Protein AF-A0A519MTK4-F1 (afdb_monomer)

Mean predicted aligned error: 9.09 Å

pLDDT: mean 76.41, std 13.57, range [45.53, 90.25]

Nearest PDB structures (foldseek):
  6e95-assembly1_A  TM=7.431E-01  e=6.714E-02  Saccharomyces cerevisiae S288C
  6u6q-assembly1_B  TM=5.668E-01  e=4.340E-02  Neisseria gonorrhoeae
  2kxo-assembly1_B  TM=6.536E-01  e=1.607E-01  Neisseria gonorrhoeae
  7cch-assembly1_A-2  TM=6.254E-01  e=2.816E-01  Acinetobacter baumannii
  3rrk-assembly1_A  TM=5.460E-01  e=4.356E-01  Meiothermus ruber DSM 1279

Sequence (75 aa):
EFKDNSFSLTVSNKISEKSTFLKEHSGIGSATLEQRLKIIYKSCFKLERYTEGDVYIAQLKINLLEHKNQMLTAG

Structure (mmCIF, N/CA/C/O backbone):
data_AF-A0A519MTK4-F1
#
_entry.id   AF-A0A519MTK4-F1
#
loop_
_atom_site.group_PDB
_atom_site.id
_atom_site.type_symbol
_atom_site.label_atom_id
_atom_site.label_alt_id
_atom_site.label_comp_id
_atom_site.label_asym_id
_atom_site.label_entity_id
_atom_site.label_seq_id
_atom_site.pdbx_PDB_ins_code
_atom_site.Cart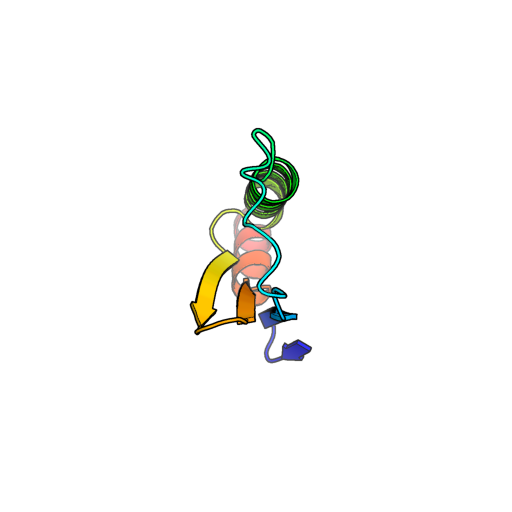n_x
_atom_site.Cartn_y
_atom_site.Cartn_z
_atom_site.occupancy
_atom_site.B_iso_or_equiv
_atom_site.auth_seq_id
_atom_site.auth_comp_id
_atom_site.auth_asym_id
_atom_site.auth_atom_id
_atom_site.pdbx_PDB_model_num
ATOM 1 N N . GLU A 1 1 ? -4.769 -7.835 -4.689 1.00 79.25 1 GLU A N 1
ATOM 2 C CA . GLU A 1 1 ? -4.841 -8.522 -5.989 1.00 79.25 1 GLU A CA 1
ATOM 3 C C . GLU A 1 1 ? -4.067 -7.775 -7.066 1.00 79.25 1 GLU A C 1
ATOM 5 O O . GLU A 1 1 ? -4.126 -6.553 -7.136 1.00 79.25 1 GLU A O 1
ATOM 10 N N . PHE A 1 2 ? -3.332 -8.515 -7.894 1.00 83.25 2 PHE A N 1
ATOM 11 C CA . PHE A 1 2 ? -2.708 -8.000 -9.110 1.00 83.25 2 PHE A CA 1
ATOM 12 C C . PHE A 1 2 ? -3.602 -8.348 -10.299 1.00 83.25 2 PHE A C 1
ATOM 14 O O . PHE A 1 2 ? -3.923 -9.519 -10.495 1.00 83.25 2 PHE A O 1
ATOM 21 N N . LYS A 1 3 ? -4.030 -7.346 -11.065 1.00 84.06 3 LYS A N 1
ATOM 22 C CA . LYS A 1 3 ? -4.914 -7.522 -12.217 1.00 84.06 3 LYS A CA 1
ATOM 23 C C . LYS A 1 3 ? -4.622 -6.437 -13.245 1.00 84.06 3 LYS A C 1
ATOM 25 O O . LYS A 1 3 ? -4.445 -5.287 -12.863 1.00 84.06 3 LYS A O 1
ATOM 30 N N . ASP A 1 4 ? -4.562 -6.807 -14.521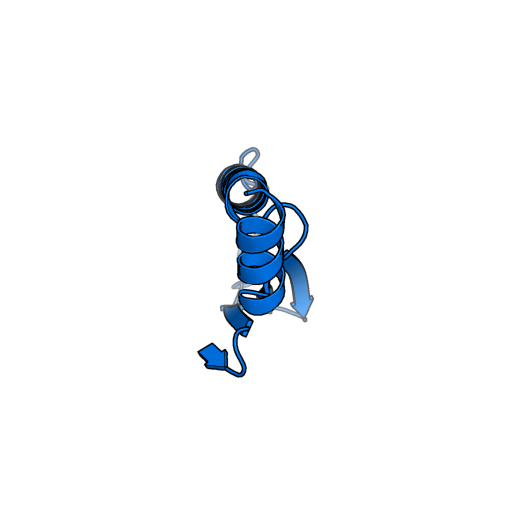 1.00 81.38 4 ASP A N 1
ATOM 31 C CA . ASP A 1 4 ? -4.381 -5.864 -15.637 1.00 81.38 4 ASP A CA 1
ATOM 32 C C . ASP A 1 4 ? -3.187 -4.909 -15.438 1.00 81.38 4 ASP A C 1
ATOM 34 O O . ASP A 1 4 ? -3.310 -3.687 -15.384 1.00 81.38 4 ASP A O 1
ATOM 38 N N . ASN A 1 5 ? -2.011 -5.489 -15.171 1.00 82.81 5 ASN A N 1
ATOM 39 C CA . ASN A 1 5 ? -0.773 -4.755 -14.884 1.00 82.81 5 ASN A CA 1
ATOM 40 C C . ASN A 1 5 ? -0.892 -3.714 -13.752 1.00 82.81 5 ASN A C 1
ATOM 42 O O . ASN A 1 5 ? -0.061 -2.810 -13.638 1.00 82.81 5 ASN A O 1
ATOM 46 N N . SER A 1 6 ? -1.893 -3.866 -12.889 1.00 85.06 6 SER A N 1
ATOM 47 C CA . SER A 1 6 ? -2.175 -2.989 -11.766 1.00 85.06 6 SER A CA 1
ATOM 48 C C . SER A 1 6 ? -2.214 -3.810 -10.484 1.00 85.06 6 SER A C 1
ATOM 50 O O . SER A 1 6 ? -2.907 -4.820 -10.370 1.00 85.06 6 SER A O 1
ATOM 52 N N . PHE A 1 7 ? -1.438 -3.399 -9.490 1.00 88.06 7 PHE A N 1
ATOM 53 C CA . PHE A 1 7 ? -1.420 -4.022 -8.177 1.00 88.06 7 PHE A CA 1
ATOM 54 C C . PHE A 1 7 ? -2.326 -3.241 -7.235 1.00 88.06 7 PHE A C 1
ATOM 56 O O . PHE A 1 7 ? -2.098 -2.063 -6.990 1.00 88.06 7 PHE A O 1
ATOM 63 N N . SER A 1 8 ? -3.345 -3.893 -6.689 1.00 86.75 8 SER A N 1
ATOM 64 C CA . SER A 1 8 ? -4.242 -3.309 -5.696 1.00 86.75 8 SER A CA 1
ATOM 65 C C . SER A 1 8 ? -4.140 -4.078 -4.386 1.00 86.75 8 SER A C 1
ATOM 67 O O . SER A 1 8 ? -4.259 -5.298 -4.369 1.00 86.75 8 SER A O 1
ATOM 69 N N . LEU A 1 9 ? -3.954 -3.394 -3.269 1.00 87.81 9 LEU A N 1
ATOM 70 C CA . LEU A 1 9 ? -3.977 -3.969 -1.933 1.00 87.81 9 LEU A CA 1
ATOM 71 C C . LEU A 1 9 ? -4.998 -3.199 -1.110 1.00 87.81 9 LEU A C 1
ATOM 73 O O . LEU A 1 9 ? -4.878 -1.992 -0.935 1.00 87.81 9 LEU A O 1
ATOM 77 N N . THR A 1 10 ? -6.014 -3.891 -0.619 1.00 86.94 10 THR A N 1
ATOM 78 C CA . THR A 1 10 ? -6.984 -3.323 0.313 1.00 86.94 10 THR A CA 1
ATOM 79 C C . THR A 1 10 ? -6.807 -4.018 1.645 1.00 86.94 10 THR A C 1
ATOM 81 O O . THR A 1 10 ? -6.845 -5.243 1.716 1.00 86.94 10 THR A O 1
ATOM 84 N N . VAL A 1 11 ? -6.574 -3.232 2.687 1.00 84.12 11 VAL A N 1
ATOM 85 C CA . VAL A 1 11 ? -6.530 -3.707 4.063 1.00 84.12 11 VAL A CA 1
ATOM 86 C C . VAL A 1 11 ? -7.656 -3.030 4.820 1.00 84.12 11 VAL A C 1
ATOM 88 O O . VAL A 1 11 ? -7.754 -1.806 4.853 1.00 84.12 11 VAL A O 1
ATOM 91 N N . SER A 1 12 ? -8.533 -3.841 5.392 1.00 83.50 12 SER A N 1
ATOM 92 C CA . SER A 1 12 ? -9.636 -3.397 6.232 1.00 83.50 12 SER A CA 1
ATOM 93 C C . SER A 1 12 ? -9.405 -3.932 7.635 1.00 83.50 12 SER A C 1
ATOM 95 O O . SER A 1 12 ? -9.322 -5.144 7.831 1.00 83.50 12 SER A O 1
ATOM 97 N N . ASN A 1 13 ? -9.288 -3.040 8.607 1.00 80.62 13 ASN A N 1
ATOM 98 C CA . ASN A 1 13 ? -9.105 -3.387 10.003 1.00 80.62 13 ASN A CA 1
ATOM 99 C C . ASN A 1 13 ? -10.308 -2.897 10.804 1.00 80.62 13 ASN A C 1
ATOM 101 O O . ASN A 1 13 ? -10.578 -1.698 10.832 1.00 80.62 13 ASN A O 1
ATOM 105 N N . LYS A 1 14 ? -11.016 -3.810 11.473 1.00 80.88 14 LYS A N 1
ATOM 106 C CA . LYS A 1 14 ? -12.095 -3.442 12.393 1.00 80.88 14 LYS A CA 1
ATOM 107 C C . LYS A 1 14 ? -11.471 -2.838 13.652 1.00 80.88 14 LYS A C 1
ATOM 109 O O . LYS A 1 14 ? -10.790 -3.526 14.411 1.00 80.88 14 LYS A O 1
ATOM 114 N N . ILE A 1 15 ? -11.653 -1.541 13.828 1.00 69.94 15 ILE A N 1
ATOM 115 C CA . ILE A 1 15 ? -11.226 -0.777 14.990 1.00 69.94 15 ILE A CA 1
ATOM 116 C C . ILE A 1 15 ? -12.247 -1.064 16.092 1.00 69.94 15 ILE A C 1
ATOM 118 O O . ILE A 1 15 ? -13.427 -0.787 15.941 1.00 69.94 15 ILE A O 1
ATOM 122 N N . SER A 1 16 ? -11.818 -1.692 17.182 1.00 57.81 16 SER A N 1
ATOM 123 C CA . SER A 1 16 ? -12.686 -1.886 18.346 1.00 57.81 16 SER A CA 1
ATOM 124 C C . SER A 1 16 ? -12.762 -0.570 19.127 1.00 57.81 16 SER A C 1
ATOM 126 O O . SER A 1 16 ? -11.732 0.084 19.278 1.00 57.81 16 SER A O 1
ATOM 128 N N . GLU A 1 17 ? -13.934 -0.204 19.656 1.00 55.22 17 GLU A N 1
ATOM 129 C CA . GLU A 1 17 ? -14.266 1.075 20.330 1.00 55.22 17 GLU A CA 1
ATOM 130 C C . GLU A 1 17 ? -13.380 1.450 21.543 1.00 55.22 17 GLU A C 1
ATOM 132 O O . GLU A 1 17 ? -13.551 2.500 22.166 1.00 55.22 17 GLU A O 1
ATOM 137 N N . LYS A 1 18 ? -12.394 0.619 21.901 1.00 52.34 18 LYS A N 1
ATOM 138 C CA . LYS A 1 18 ? -11.357 0.980 22.867 1.00 52.34 18 LYS A CA 1
ATOM 139 C C . LYS A 1 18 ? -10.386 1.963 22.231 1.00 52.34 18 LYS A C 1
ATOM 141 O O . LYS A 1 18 ? -9.383 1.561 21.651 1.00 52.34 18 LYS A O 1
ATOM 146 N N . SER A 1 19 ? -10.744 3.234 22.403 1.00 45.81 19 SER A N 1
ATOM 147 C CA . SER A 1 19 ? -9.878 4.408 22.424 1.00 45.81 19 SER A CA 1
ATOM 148 C C . SER A 1 19 ? -8.859 4.459 21.290 1.00 45.81 19 SER A C 1
ATOM 150 O O . SER A 1 19 ? -7.827 3.792 21.315 1.00 45.81 19 SER A O 1
ATOM 152 N N . THR A 1 20 ? -9.108 5.374 20.348 1.00 47.44 20 THR A N 1
ATOM 153 C CA . THR A 1 20 ? -8.080 6.008 19.517 1.00 47.44 20 THR A CA 1
ATOM 154 C C . THR A 1 20 ? -6.970 6.506 20.434 1.00 47.44 20 THR A C 1
ATOM 156 O O . THR A 1 20 ? -6.963 7.642 20.899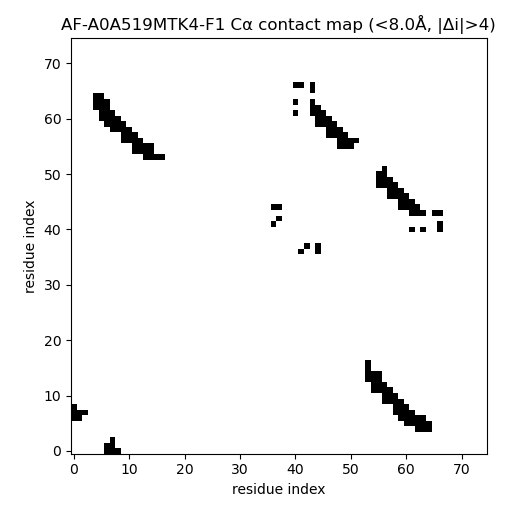 1.00 47.44 20 THR A O 1
ATOM 159 N N . PHE A 1 21 ? -6.032 5.617 20.745 1.00 45.97 21 PHE A N 1
ATOM 160 C CA . PHE A 1 21 ? -4.736 5.982 21.249 1.00 45.97 21 PHE A CA 1
ATOM 161 C C . PHE A 1 21 ? -4.170 6.788 20.093 1.00 45.97 21 PHE A C 1
ATOM 163 O O . PHE A 1 21 ? -3.835 6.225 19.044 1.00 45.97 21 PHE A O 1
ATOM 170 N N . LEU A 1 22 ? -4.184 8.112 20.244 1.00 50.56 22 LEU A N 1
ATOM 171 C CA . LEU A 1 22 ? -3.384 9.033 19.459 1.00 50.56 22 LEU A CA 1
ATOM 172 C C . LEU A 1 22 ? -1.944 8.583 19.679 1.00 50.56 22 LEU A C 1
ATOM 174 O O . LEU A 1 22 ? -1.236 9.074 20.546 1.00 50.56 22 LEU A O 1
ATOM 178 N N . LYS A 1 23 ? -1.538 7.536 18.963 1.00 45.97 23 LYS A N 1
ATOM 179 C CA . LYS A 1 23 ? -0.154 7.129 18.893 1.00 45.97 23 LYS A CA 1
ATOM 180 C C . LYS A 1 23 ? 0.496 8.330 18.234 1.00 45.97 23 LYS A C 1
ATOM 182 O O . LYS A 1 23 ? 0.311 8.546 17.042 1.00 45.97 23 LYS A O 1
ATOM 187 N N . GLU A 1 24 ? 1.237 9.104 19.009 1.00 48.75 24 GLU A N 1
ATOM 188 C CA . GLU A 1 24 ? 1.988 10.278 18.551 1.00 48.75 24 GLU A CA 1
ATOM 189 C C . GLU A 1 24 ? 2.976 9.924 17.411 1.00 48.75 24 GLU A C 1
ATOM 191 O O . GLU A 1 24 ? 3.483 10.794 16.714 1.00 48.75 24 GLU A O 1
ATOM 196 N N . HIS A 1 25 ? 3.164 8.621 17.146 1.00 51.84 25 HIS A N 1
ATOM 197 C CA . HIS A 1 25 ? 3.927 8.036 16.041 1.00 51.84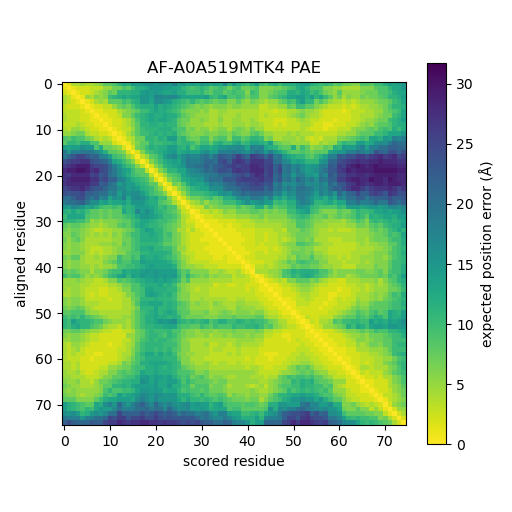 25 HIS A CA 1
ATOM 198 C C . HIS A 1 25 ? 3.103 7.212 15.018 1.00 51.84 25 HIS A C 1
ATOM 200 O O . HIS A 1 25 ? 3.693 6.555 14.151 1.00 51.84 25 HIS A O 1
ATOM 206 N N . SER A 1 26 ? 1.760 7.215 15.077 1.00 49.91 26 SER A N 1
ATOM 207 C CA . SER A 1 26 ? 0.877 6.572 14.081 1.00 49.91 26 SER A CA 1
ATOM 208 C C . SER A 1 26 ? 0.946 7.330 12.758 1.00 49.91 26 SER A C 1
ATOM 210 O O . SER A 1 26 ? 0.109 8.157 12.420 1.00 49.91 26 SER A O 1
ATOM 212 N N . GLY A 1 27 ? 2.005 7.067 12.009 1.00 58.69 27 GLY A N 1
ATOM 213 C CA . GLY A 1 27 ? 2.301 7.773 10.773 1.00 58.69 27 GLY A CA 1
ATOM 214 C C . GLY A 1 27 ? 3.643 7.379 10.185 1.00 58.69 27 GLY A C 1
ATOM 215 O O . GLY A 1 27 ? 3.790 7.465 8.978 1.00 58.69 27 GLY A O 1
ATOM 216 N N . ILE A 1 28 ? 4.584 6.860 10.985 1.00 66.81 28 ILE A N 1
ATOM 217 C CA . ILE A 1 28 ? 5.894 6.418 10.477 1.00 66.81 28 ILE A CA 1
ATOM 218 C C . ILE A 1 28 ? 5.745 5.292 9.458 1.00 66.81 28 ILE A C 1
ATOM 220 O O . ILE A 1 28 ? 6.286 5.397 8.365 1.00 66.81 28 ILE A O 1
ATOM 224 N N . GLY A 1 29 ? 4.961 4.252 9.763 1.00 68.62 29 GLY A N 1
ATOM 225 C CA . GLY A 1 29 ? 4.730 3.157 8.815 1.00 68.62 29 GLY A CA 1
ATOM 226 C C . GLY A 1 29 ? 4.140 3.661 7.496 1.00 68.62 29 GLY A C 1
ATOM 227 O O . GLY A 1 29 ? 4.618 3.298 6.426 1.00 68.62 29 GLY A O 1
ATOM 228 N N . SER A 1 30 ? 3.165 4.565 7.579 1.00 71.00 30 SER A N 1
ATOM 229 C CA . SER A 1 30 ? 2.518 5.189 6.425 1.00 71.00 30 SER A CA 1
ATOM 230 C C . SER A 1 30 ? 3.470 6.089 5.636 1.00 71.00 30 SER A C 1
ATOM 232 O O . SER A 1 30 ? 3.578 5.939 4.427 1.00 71.00 30 SER A O 1
ATOM 234 N N . ALA A 1 31 ? 4.217 6.961 6.311 1.00 77.81 31 ALA A N 1
ATOM 235 C CA . ALA A 1 31 ? 5.157 7.895 5.704 1.00 77.81 31 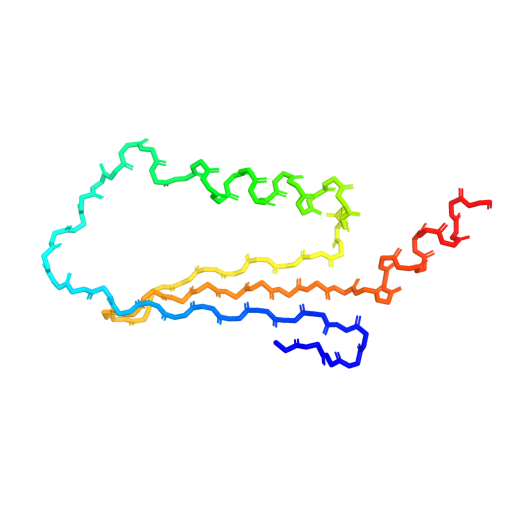ALA A CA 1
ATOM 236 C C . ALA A 1 31 ? 6.345 7.167 5.066 1.00 77.81 31 ALA A C 1
ATOM 238 O O . ALA A 1 31 ? 6.736 7.481 3.945 1.00 77.81 31 ALA A O 1
ATOM 239 N N . THR A 1 32 ? 6.899 6.151 5.734 1.00 82.56 32 THR A N 1
ATOM 240 C CA . THR A 1 32 ? 7.961 5.308 5.172 1.00 82.56 32 THR A CA 1
ATOM 241 C C . THR A 1 32 ? 7.445 4.480 3.997 1.00 82.56 32 THR A C 1
ATOM 243 O O . THR A 1 32 ? 8.150 4.350 2.995 1.00 82.56 32 THR A O 1
ATOM 246 N N . LEU A 1 33 ? 6.220 3.948 4.076 1.00 83.38 33 LEU A N 1
ATOM 247 C CA . LEU A 1 33 ? 5.585 3.248 2.960 1.00 83.38 33 LEU A CA 1
ATOM 248 C C . LEU A 1 33 ? 5.396 4.188 1.763 1.00 83.38 33 LEU A C 1
ATOM 250 O O . LEU A 1 33 ? 5.796 3.839 0.658 1.00 83.38 33 LEU A O 1
ATOM 254 N N . GLU A 1 34 ? 4.862 5.389 1.979 1.00 83.44 34 GLU A N 1
ATOM 255 C CA . GLU A 1 34 ? 4.685 6.413 0.944 1.00 83.44 34 GLU A CA 1
ATOM 256 C C . GLU A 1 34 ? 6.013 6.850 0.332 1.00 83.44 34 GLU A C 1
ATOM 258 O O . GLU A 1 34 ? 6.124 6.926 -0.890 1.00 83.44 34 GLU A O 1
ATOM 263 N N . GLN A 1 35 ? 7.049 7.079 1.144 1.00 85.69 35 GLN A N 1
ATOM 264 C CA . GLN A 1 35 ? 8.377 7.402 0.628 1.00 85.69 35 GLN A CA 1
ATOM 265 C C . GLN A 1 35 ? 8.940 6.272 -0.232 1.00 85.69 35 GLN A C 1
ATOM 267 O O . GLN A 1 35 ? 9.419 6.535 -1.333 1.00 85.69 35 GLN A O 1
ATOM 272 N N . ARG A 1 36 ? 8.857 5.016 0.224 1.00 87.56 36 ARG A N 1
ATOM 273 C CA . ARG A 1 36 ? 9.314 3.862 -0.565 1.00 87.56 36 ARG A CA 1
ATOM 274 C C . ARG A 1 36 ? 8.532 3.730 -1.867 1.00 87.56 36 ARG A C 1
ATOM 276 O O . ARG A 1 36 ? 9.141 3.546 -2.917 1.00 87.56 36 ARG A O 1
ATOM 283 N N . LEU A 1 37 ? 7.210 3.884 -1.818 1.00 85.50 37 LEU A N 1
ATOM 284 C CA . LEU A 1 37 ? 6.358 3.871 -3.006 1.00 85.50 37 LEU A CA 1
ATOM 285 C C . LEU A 1 37 ? 6.725 4.998 -3.974 1.00 85.50 37 LEU A C 1
ATOM 287 O O . LEU A 1 37 ? 6.801 4.757 -5.172 1.00 85.50 37 LEU A O 1
ATOM 291 N N . LYS A 1 38 ? 7.036 6.196 -3.476 1.00 85.56 38 LYS A N 1
ATOM 292 C CA . LYS A 1 38 ? 7.469 7.333 -4.298 1.00 85.56 38 LYS A CA 1
ATOM 293 C C . LYS A 1 38 ? 8.858 7.137 -4.906 1.00 85.56 38 LYS A C 1
ATOM 295 O O . LYS A 1 38 ? 9.107 7.605 -6.008 1.00 85.56 38 LYS A O 1
ATOM 300 N N . ILE A 1 39 ? 9.767 6.443 -4.228 1.00 85.69 39 ILE A N 1
ATOM 301 C CA . ILE A 1 39 ? 11.093 6.135 -4.785 1.00 85.69 39 ILE A CA 1
ATOM 302 C C . ILE A 1 39 ? 10.973 5.078 -5.886 1.00 85.69 39 ILE A C 1
ATOM 304 O O . ILE A 1 39 ? 11.560 5.237 -6.952 1.00 85.69 39 ILE A O 1
ATOM 308 N N . ILE A 1 40 ? 10.198 4.021 -5.634 1.00 84.19 40 ILE A N 1
ATOM 309 C CA . ILE A 1 40 ? 10.075 2.881 -6.547 1.00 84.19 40 ILE A CA 1
ATOM 310 C C . ILE A 1 40 ? 9.140 3.232 -7.707 1.00 84.19 40 ILE A C 1
ATOM 312 O O . ILE A 1 40 ? 9.538 3.159 -8.858 1.00 84.19 40 ILE A O 1
ATOM 316 N N . TYR A 1 41 ? 7.915 3.662 -7.416 1.00 83.62 41 TYR A N 1
ATOM 317 C CA . TYR A 1 41 ? 6.846 3.859 -8.398 1.00 83.62 41 TYR A CA 1
ATOM 318 C C . TYR A 1 41 ? 6.616 5.326 -8.787 1.00 83.62 41 TYR A C 1
ATOM 320 O O . TYR A 1 41 ? 5.803 5.592 -9.671 1.00 83.62 41 TYR A O 1
ATOM 328 N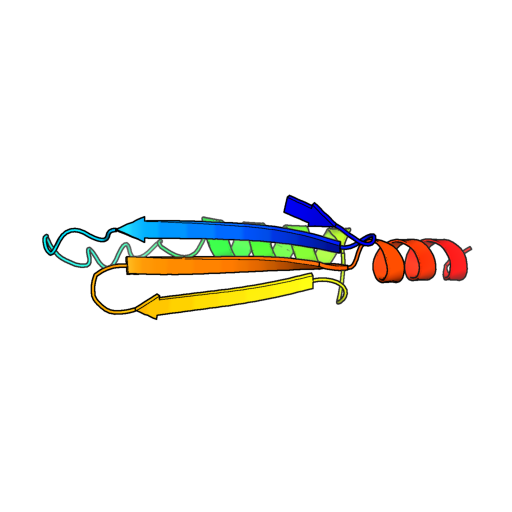 N . LYS A 1 42 ? 7.316 6.285 -8.164 1.00 82.06 42 LYS A N 1
ATOM 329 C CA . LYS A 1 42 ? 7.166 7.734 -8.405 1.00 82.06 42 LYS A CA 1
ATOM 330 C C . LYS A 1 42 ? 5.722 8.210 -8.297 1.00 82.06 42 LYS A C 1
ATOM 332 O O . LYS A 1 42 ? 5.216 8.323 -7.189 1.00 82.06 42 LYS A O 1
ATOM 337 N N . SER A 1 43 ? 5.084 8.502 -9.424 1.00 80.44 43 SER A N 1
ATOM 338 C CA . SER A 1 43 ? 3.703 8.990 -9.497 1.00 80.44 43 SER A CA 1
ATOM 339 C C . SER A 1 43 ? 2.716 7.901 -9.933 1.00 80.44 43 SER A C 1
ATOM 341 O O . SER A 1 43 ? 1.531 8.173 -10.074 1.00 80.44 43 SER A O 1
ATOM 343 N N . CYS A 1 44 ? 3.179 6.660 -10.114 1.00 86.50 44 CYS A N 1
ATOM 344 C CA . CYS A 1 44 ? 2.373 5.529 -10.583 1.00 86.50 44 CYS A CA 1
ATOM 345 C C . CYS A 1 44 ? 1.647 4.794 -9.445 1.00 86.50 44 CYS A C 1
ATOM 347 O O . CYS A 1 44 ? 1.295 3.623 -9.592 1.00 86.50 44 CYS A O 1
ATOM 349 N N . PHE A 1 45 ? 1.455 5.431 -8.289 1.00 87.69 45 PHE A N 1
ATOM 350 C CA . PHE A 1 45 ? 0.750 4.835 -7.160 1.00 87.69 45 PHE A CA 1
ATOM 351 C C . PHE A 1 45 ? -0.293 5.793 -6.586 1.00 87.69 45 PHE A C 1
ATOM 353 O O . PHE A 1 45 ? -0.133 7.011 -6.613 1.00 87.69 45 PHE A O 1
ATOM 360 N N . LYS A 1 46 ? -1.360 5.218 -6.037 1.00 87.88 46 LYS A N 1
ATOM 361 C CA . LYS A 1 46 ? -2.446 5.904 -5.351 1.00 87.88 46 LYS A CA 1
ATOM 362 C C . LYS A 1 46 ? -2.688 5.207 -4.020 1.00 87.88 46 LYS A C 1
ATOM 364 O O . LYS A 1 46 ? -2.870 3.992 -3.979 1.00 87.88 46 LYS A O 1
ATOM 369 N N . LEU A 1 47 ? -2.664 5.969 -2.937 1.00 86.25 47 LEU A N 1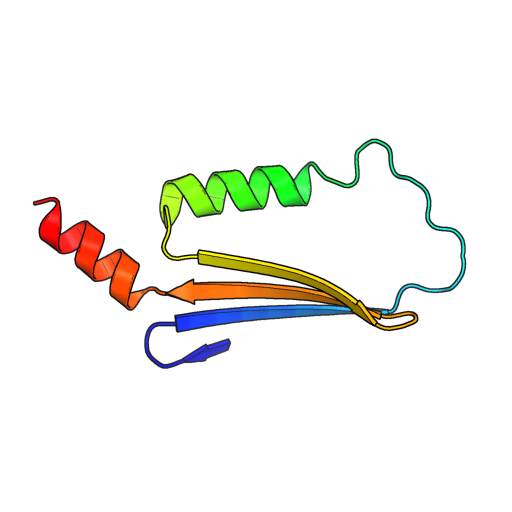
ATOM 370 C CA . LEU A 1 47 ? -2.903 5.464 -1.593 1.00 86.25 47 LEU A CA 1
ATOM 371 C C . LEU A 1 47 ? -4.083 6.224 -0.996 1.00 86.25 47 LEU A C 1
ATOM 373 O O . LEU A 1 47 ? -3.994 7.422 -0.752 1.00 86.25 47 LEU A O 1
ATOM 377 N N . GLU A 1 48 ? -5.187 5.524 -0.782 1.00 85.94 48 GLU A N 1
ATOM 378 C CA . GLU A 1 48 ? -6.424 6.057 -0.222 1.00 85.94 48 GLU A CA 1
ATOM 379 C C . GLU A 1 48 ? -6.647 5.415 1.142 1.00 85.94 48 GLU A C 1
ATOM 381 O O . GLU A 1 48 ? -6.461 4.211 1.307 1.00 85.94 48 GLU A O 1
ATOM 386 N N . ARG A 1 49 ? -6.993 6.212 2.152 1.00 83.12 49 ARG A N 1
ATOM 387 C CA . ARG A 1 49 ? -7.255 5.715 3.504 1.00 83.12 49 ARG A CA 1
ATOM 388 C C . ARG A 1 49 ? -8.469 6.431 4.046 1.00 83.12 49 ARG A C 1
ATOM 390 O O . ARG A 1 49 ? -8.518 7.657 4.006 1.0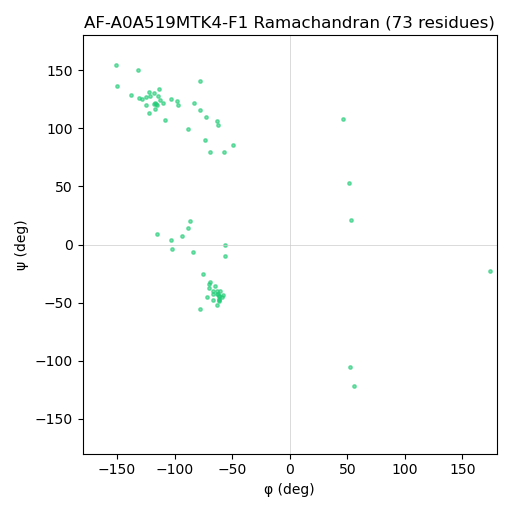0 83.12 49 ARG A O 1
ATOM 397 N N . TYR A 1 50 ? -9.425 5.669 4.535 1.00 83.44 50 TYR A N 1
ATOM 398 C CA . TYR A 1 50 ? -10.675 6.193 5.046 1.00 83.44 50 TYR A CA 1
ATOM 399 C C . TYR A 1 50 ? -11.218 5.264 6.125 1.00 83.44 50 TYR A C 1
ATOM 401 O O . TYR A 1 50 ? -10.894 4.081 6.185 1.00 83.44 50 TYR A O 1
ATOM 409 N N . THR A 1 51 ? -12.018 5.824 7.015 1.00 81.25 51 THR A N 1
ATOM 410 C CA . THR A 1 51 ? -12.710 5.085 8.068 1.00 81.25 51 THR A CA 1
ATOM 411 C C . THR A 1 51 ? -14.191 5.074 7.744 1.00 81.25 51 THR A C 1
ATOM 413 O O . THR A 1 51 ? -14.788 6.142 7.624 1.00 81.25 51 THR A O 1
ATOM 416 N N . GLU A 1 52 ? -14.777 3.888 7.618 1.00 82.56 52 GLU A N 1
ATOM 417 C CA . GLU A 1 52 ? -16.227 3.711 7.556 1.00 82.56 52 GLU A CA 1
ATOM 418 C C . GLU A 1 52 ? -16.707 3.081 8.861 1.00 82.56 52 GLU A C 1
ATOM 420 O O . GLU A 1 52 ? -16.453 1.904 9.125 1.00 82.56 52 GLU A O 1
ATOM 425 N N . GLY A 1 53 ? -17.369 3.888 9.697 1.00 83.50 53 GLY A N 1
ATOM 426 C CA . GLY A 1 53 ? -17.787 3.485 11.041 1.00 83.50 53 GLY A CA 1
ATOM 427 C C . GLY A 1 53 ? -16.601 2.988 11.870 1.00 83.50 53 GLY A C 1
ATOM 428 O O . GLY A 1 53 ? -15.601 3.688 12.024 1.00 83.50 53 GLY A O 1
ATOM 429 N N . ASP A 1 54 ? -16.700 1.748 12.342 1.00 83.38 54 ASP A N 1
ATOM 430 C CA . ASP A 1 54 ? -15.676 1.047 13.123 1.00 83.38 54 ASP A CA 1
ATOM 431 C C . ASP A 1 54 ? -14.656 0.292 12.260 1.00 83.38 54 ASP A C 1
ATOM 433 O O . ASP A 1 54 ? -13.943 -0.582 12.748 1.00 83.38 54 ASP A O 1
ATOM 437 N N . VAL A 1 55 ? -14.589 0.549 10.953 1.00 84.31 55 VAL A N 1
ATOM 438 C CA . VAL A 1 55 ? -13.648 -0.123 10.054 1.00 84.31 55 VAL A CA 1
ATOM 439 C C . VAL A 1 55 ? -12.707 0.901 9.443 1.00 84.31 55 VAL A C 1
ATOM 441 O O . VAL A 1 55 ? -13.112 1.826 8.748 1.00 84.31 55 VAL A O 1
ATOM 444 N N . TYR A 1 56 ? -11.415 0.711 9.679 1.00 84.31 56 TYR A N 1
ATOM 445 C CA . TYR A 1 56 ? -10.358 1.415 8.974 1.00 84.31 56 TYR A CA 1
ATOM 446 C C . TYR A 1 56 ? -10.076 0.704 7.658 1.00 84.31 56 TYR A C 1
ATOM 448 O O . TYR A 1 56 ? -9.697 -0.465 7.670 1.00 84.31 56 TYR A O 1
ATOM 456 N N . ILE A 1 57 ? -10.199 1.401 6.536 1.00 85.75 57 ILE A N 1
ATOM 457 C CA . ILE A 1 57 ? -9.870 0.882 5.214 1.00 85.75 57 ILE A CA 1
ATOM 458 C C . ILE A 1 57 ? -8.687 1.668 4.652 1.00 85.75 57 ILE A C 1
ATOM 460 O O . ILE A 1 57 ? -8.705 2.893 4.568 1.00 85.75 57 ILE A O 1
ATOM 464 N N .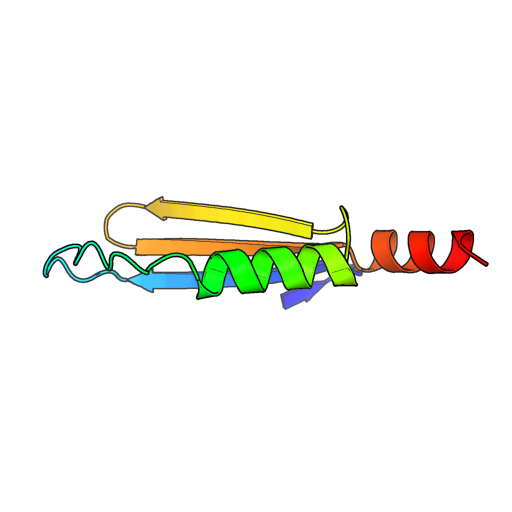 ALA A 1 58 ? -7.650 0.956 4.223 1.00 87.06 58 ALA A N 1
ATOM 465 C CA . ALA A 1 58 ? -6.586 1.509 3.400 1.00 87.06 58 ALA A CA 1
ATOM 466 C C . ALA A 1 58 ? -6.495 0.746 2.079 1.00 87.06 58 ALA A C 1
ATOM 468 O O . ALA A 1 58 ? -6.384 -0.479 2.045 1.00 87.06 58 ALA A O 1
ATOM 469 N N . GLN A 1 59 ? -6.528 1.492 0.983 1.00 89.25 59 GLN A N 1
ATOM 470 C CA . GLN A 1 59 ? -6.440 1.008 -0.382 1.00 89.25 59 GLN A CA 1
ATOM 471 C C . GLN A 1 59 ? -5.179 1.563 -1.040 1.00 89.25 59 GLN A C 1
ATOM 473 O O . GLN A 1 59 ? -5.032 2.763 -1.243 1.00 89.25 59 GLN A O 1
ATOM 478 N N . LEU A 1 60 ? -4.265 0.676 -1.403 1.00 89.50 60 LEU A N 1
ATOM 479 C CA . LEU A 1 60 ? -3.096 0.968 -2.218 1.00 89.50 60 LEU A CA 1
ATOM 480 C C . LEU A 1 60 ? -3.358 0.454 -3.630 1.00 89.50 60 LEU A C 1
ATOM 482 O O . LEU A 1 60 ? -3.641 -0.725 -3.806 1.00 89.50 60 LEU A O 1
ATOM 486 N N . LYS A 1 61 ? -3.233 1.310 -4.637 1.00 90.25 61 LYS A N 1
ATOM 487 C CA . LYS A 1 61 ? -3.271 0.941 -6.054 1.00 90.25 61 LYS A CA 1
ATOM 488 C C . LYS A 1 61 ? -1.976 1.393 -6.712 1.00 90.25 61 LYS A C 1
ATOM 490 O O . LYS A 1 61 ? -1.560 2.530 -6.534 1.00 90.25 61 LYS A O 1
ATOM 495 N N . ILE A 1 62 ? -1.328 0.518 -7.461 1.00 89.62 62 ILE A N 1
ATOM 496 C CA . ILE A 1 62 ? -0.070 0.781 -8.155 1.00 89.62 62 ILE A CA 1
ATOM 497 C C . ILE A 1 62 ? -0.256 0.370 -9.610 1.00 89.62 62 ILE A C 1
ATOM 499 O O . ILE A 1 62 ? -0.605 -0.775 -9.886 1.00 89.62 62 ILE A O 1
ATOM 503 N N . ASN A 1 63 ? 0.009 1.283 -10.537 1.00 87.25 63 ASN A N 1
ATOM 504 C CA . ASN A 1 63 ? 0.009 1.000 -11.967 1.00 87.25 63 ASN A CA 1
ATOM 505 C C . ASN A 1 63 ? 1.405 0.530 -12.385 1.00 87.25 63 ASN A C 1
ATOM 507 O O . ASN A 1 63 ? 2.313 1.336 -12.595 1.00 87.25 63 ASN A O 1
ATOM 511 N N . LEU A 1 64 ? 1.589 -0.785 -12.513 1.00 83.81 64 LEU A N 1
ATOM 512 C CA . LEU A 1 64 ? 2.867 -1.362 -12.935 1.00 83.81 64 LEU A CA 1
ATOM 513 C C . LEU A 1 64 ? 3.104 -1.180 -14.439 1.00 83.81 64 LEU A C 1
ATOM 515 O O . LEU A 1 64 ? 4.256 -1.133 -14.859 1.00 83.81 64 LEU A O 1
ATOM 519 N N . LEU A 1 65 ? 2.045 -1.036 -15.247 1.00 84.06 65 LEU A N 1
ATOM 520 C CA . LEU A 1 65 ? 2.163 -0.715 -16.676 1.00 84.06 65 LEU A CA 1
ATOM 521 C C . LEU A 1 65 ? 2.812 0.656 -16.896 1.00 84.06 65 LEU A C 1
ATOM 523 O O . LEU A 1 65 ? 3.794 0.767 -17.623 1.00 84.06 65 LEU A O 1
ATOM 527 N N . GLU A 1 66 ? 2.277 1.682 -16.236 1.00 79.88 66 GLU A N 1
ATOM 528 C CA . GLU A 1 66 ? 2.791 3.054 -16.301 1.00 79.88 66 GLU A CA 1
ATOM 529 C C . GLU A 1 66 ? 4.220 3.122 -15.754 1.00 79.88 66 GLU A C 1
ATOM 531 O O . GLU A 1 66 ? 5.109 3.677 -16.395 1.00 79.88 66 GLU A O 1
ATOM 536 N N . HIS A 1 67 ? 4.480 2.433 -14.639 1.00 82.06 67 HIS A N 1
ATOM 537 C CA . HIS A 1 67 ? 5.826 2.308 -14.094 1.00 82.06 67 HIS A CA 1
ATOM 538 C C . HIS A 1 67 ? 6.811 1.655 -15.082 1.00 82.06 67 HIS A C 1
ATOM 540 O O . HIS A 1 67 ? 7.918 2.158 -15.279 1.00 82.06 67 HIS A O 1
ATOM 546 N N . LYS A 1 68 ? 6.404 0.563 -15.744 1.00 79.31 68 LYS A N 1
ATOM 547 C CA . LYS A 1 68 ? 7.212 -0.126 -16.758 1.00 79.31 68 LYS A CA 1
ATOM 548 C C . LYS A 1 68 ? 7.480 0.777 -17.966 1.00 79.31 68 LYS A C 1
ATOM 550 O O . LYS A 1 68 ? 8.617 0.834 -18.420 1.00 79.31 68 LYS A O 1
ATOM 555 N N . ASN A 1 69 ? 6.482 1.523 -18.438 1.00 79.38 69 ASN A N 1
ATOM 556 C CA . ASN A 1 69 ? 6.651 2.491 -19.526 1.00 79.38 69 ASN A CA 1
ATOM 557 C C . ASN A 1 69 ? 7.613 3.627 -19.143 1.00 79.38 69 ASN A C 1
ATOM 559 O O . ASN A 1 69 ? 8.458 4.002 -19.951 1.00 79.38 69 ASN A O 1
ATOM 563 N N . GLN A 1 70 ? 7.548 4.127 -17.904 1.00 73.44 70 GLN A N 1
ATOM 564 C CA . GLN A 1 70 ? 8.486 5.137 -17.404 1.00 73.44 70 GLN A CA 1
ATOM 565 C C . GLN A 1 70 ? 9.926 4.616 -17.306 1.00 73.44 70 GLN A C 1
ATOM 567 O O . GLN A 1 70 ? 10.862 5.365 -17.569 1.00 73.44 70 GLN A O 1
ATOM 572 N N . MET A 1 71 ? 10.124 3.342 -16.957 1.00 74.94 71 MET A N 1
ATOM 573 C CA . MET A 1 71 ? 11.456 2.729 -16.991 1.00 74.94 71 MET A CA 1
ATOM 574 C C . MET A 1 71 ? 11.964 2.515 -18.422 1.00 74.94 71 MET A C 1
ATOM 576 O O . MET A 1 71 ? 13.147 2.711 -18.671 1.00 74.94 71 MET A O 1
ATOM 580 N N . LEU A 1 72 ? 11.084 2.152 -19.361 1.00 63.72 72 LEU A N 1
ATOM 581 C CA . LEU A 1 72 ? 11.439 1.976 -20.774 1.00 63.72 72 LEU A CA 1
ATOM 582 C C . LEU A 1 72 ? 11.764 3.296 -21.488 1.00 63.72 72 LEU A C 1
ATOM 584 O O . LEU A 1 72 ? 12.621 3.300 -22.360 1.00 63.72 72 LEU A O 1
ATOM 588 N N . THR A 1 73 ? 11.112 4.406 -21.130 1.00 59.69 73 THR A N 1
ATOM 589 C CA . THR A 1 73 ? 11.372 5.724 -21.742 1.00 59.69 73 THR A CA 1
ATOM 590 C C . THR A 1 73 ? 12.553 6.479 -21.120 1.00 59.69 73 THR A C 1
ATOM 592 O O . THR A 1 73 ? 12.894 7.557 -21.600 1.00 59.69 73 THR A O 1
ATOM 595 N N . ALA A 1 74 ? 13.131 5.964 -20.032 1.00 57.66 74 ALA A N 1
ATOM 596 C CA . ALA A 1 74 ? 14.296 6.542 -19.360 1.00 57.66 74 ALA A CA 1
ATOM 597 C C . ALA A 1 74 ? 15.637 5.948 -19.847 1.00 57.66 74 ALA A C 1
ATOM 599 O O . ALA A 1 74 ? 16.668 6.224 -19.231 1.00 57.66 74 ALA A O 1
ATOM 600 N N . GLY A 1 75 ? 15.608 5.121 -20.900 1.00 45.53 75 GLY A N 1
ATOM 601 C CA . GLY A 1 75 ? 16.774 4.529 -21.564 1.00 45.53 75 GLY A CA 1
ATOM 602 C C . GLY A 1 75 ? 17.104 5.195 -22.890 1.00 45.53 75 GLY A C 1
ATOM 603 O O . GLY A 1 75 ? 16.165 5.707 -23.540 1.00 45.53 75 GLY A O 1
#

Radius of gyration: 15.39 Å; Cα contacts (8 Å, |Δi|>4): 85; chains: 1; bounding box: 35×19×45 Å

Solvent-accessible surface area (backbone atoms only — not comparable to full-atom values): 4379 Å² total; per-residue (Å²): 92,77,54,92,58,26,41,36,46,77,48,75,45,77,54,65,91,77,64,88,70,80,52,94,65,79,46,54,71,59,52,52,47,51,50,51,44,39,71,75,38,52,82,33,57,47,81,49,75,51,68,60,87,54,30,40,37,37,38,39,39,33,38,51,52,60,38,50,50,56,60,62,70,74,107

Secondary structure (DSSP, 8-state):
-EETTEEEEEEEEE--SS-----TTTTHHHHHHHHHHHHHHTTSEEEEEEEETTEEEEEEEEEHHHHHHHHHTT-

Foldseek 3Di:
DQDPQKDKDKDKDQADPPDPPPPVPVCPVVVVVVVVCCVQQNPQKDWDWDDDDRMTMIMIMGRNVVSVVVVVVVD